Protein AF-A0A258H0X4-F1 (afdb_monomer_lite)

Sequence (156 aa):
MLLQVSTFTLAHTLTLTLAATGLVSVSGEIVEPLIAVSIVVLAIEAILFRQGRSAWRLPVIFAFGLLHGLGFGSQMAGALQTADMSAGLVGITVGVELGHLLVLVATGLVSFVVQLGLKSARSPNLYRPAFVIPVASIIALVGLYWTLERVGLLKA

Foldseek 3Di:
DVLLLVLLLVLLLVLLVCLLVVVDADDLLPLQLVLLVLLLVVLVCLQPDDDDPDPCSSVSSSVSSNSNSNNVNPVNNVVPPPPDPVVVSVVVSVVSSVVVVVCCVVVVVVLVVVQVVCVVVVHNVCSSVVPRNVVSVVSNVVSVVSSCCSNPVDPD

Secondary structure (DSSP, 8-state):
-HHHHHHHHHHHHHHHHHHHTTSS---HHHHHHHHHHHHHHHHHHHHHS-----TTHHHHHHHHHHHHHHHHHHHHHHHTTSS-HHHHHHHHHHHHHHHHHHHHHHHHHHHHHHHHHHHHTT-GGGHIIIIIHHHHHHHHHHHHHHHHHHTTSS--

Radius of gyration: 18.0 Å; chains: 1; bounding box: 41×29×48 Å

Structure (mmCIF, N/CA/C/O backbone):
data_AF-A0A258H0X4-F1
#
_entry.id   AF-A0A258H0X4-F1
#
loop_
_atom_site.group_PDB
_atom_site.id
_atom_site.type_symbol
_atom_site.label_atom_id
_atom_site.label_alt_id
_atom_site.label_comp_id
_atom_site.label_asym_id
_atom_site.label_entity_id
_atom_site.label_seq_id
_atom_site.pdbx_PDB_ins_code
_atom_site.Cartn_x
_atom_site.Cartn_y
_atom_site.Cartn_z
_atom_site.occupancy
_atom_site.B_iso_or_equiv
_atom_site.auth_seq_id
_atom_site.auth_comp_id
_atom_site.auth_asym_id
_atom_site.auth_atom_id
_atom_site.pdbx_PDB_model_num
ATOM 1 N N . MET A 1 1 ? 2.650 -5.853 12.096 1.00 77.19 1 MET A N 1
ATOM 2 C CA . MET A 1 1 ? 2.736 -4.752 11.120 1.00 77.19 1 MET A CA 1
ATOM 3 C C . MET A 1 1 ? 4.113 -4.708 10.484 1.00 77.19 1 MET A C 1
ATOM 5 O O . MET A 1 1 ? 4.162 -4.920 9.289 1.00 77.19 1 MET A O 1
ATOM 9 N N . LEU A 1 2 ? 5.213 -4.616 11.243 1.00 83.94 2 LEU A N 1
ATOM 10 C CA . LEU A 1 2 ? 6.573 -4.664 10.668 1.00 83.94 2 LEU A CA 1
ATOM 11 C C . LEU A 1 2 ? 6.830 -5.880 9.762 1.00 83.94 2 LEU A C 1
ATOM 13 O O . LEU A 1 2 ? 7.169 -5.701 8.606 1.00 83.94 2 LEU A O 1
ATOM 17 N N . LEU A 1 3 ? 6.535 -7.103 10.225 1.00 88.75 3 LEU A N 1
ATOM 18 C CA . LEU A 1 3 ? 6.699 -8.307 9.392 1.00 88.75 3 LEU A CA 1
ATOM 19 C C . LEU A 1 3 ? 5.912 -8.243 8.070 1.00 88.75 3 LEU A C 1
ATOM 21 O O . LEU A 1 3 ? 6.368 -8.762 7.061 1.00 88.75 3 LEU A O 1
ATOM 25 N N . GLN A 1 4 ? 4.737 -7.607 8.070 1.00 90.00 4 GLN A N 1
ATOM 26 C CA . GLN A 1 4 ? 3.921 -7.442 6.865 1.00 90.00 4 GLN A CA 1
ATOM 27 C C . GLN A 1 4 ? 4.574 -6.457 5.894 1.00 90.00 4 GLN A C 1
ATOM 29 O O . GLN A 1 4 ? 4.675 -6.768 4.714 1.00 90.00 4 GLN A O 1
ATOM 34 N N . VAL A 1 5 ? 5.067 -5.324 6.408 1.00 89.81 5 VAL A N 1
ATOM 35 C CA . VAL A 1 5 ? 5.822 -4.336 5.625 1.00 89.81 5 VAL A CA 1
ATOM 36 C C . VAL A 1 5 ? 7.060 -4.987 5.016 1.00 89.81 5 VAL A C 1
ATOM 38 O O . VAL A 1 5 ? 7.194 -4.996 3.801 1.00 89.81 5 VAL A O 1
ATOM 41 N N . SER A 1 6 ? 7.890 -5.656 5.820 1.00 90.38 6 SER A N 1
ATOM 42 C CA . SER A 1 6 ? 9.104 -6.305 5.315 1.00 90.38 6 SER A CA 1
ATOM 43 C C . SER A 1 6 ? 8.806 -7.431 4.317 1.00 90.38 6 SER A C 1
ATOM 45 O O . SER A 1 6 ? 9.534 -7.587 3.342 1.00 90.38 6 SER A O 1
ATOM 47 N N . THR A 1 7 ? 7.721 -8.195 4.514 1.00 93.44 7 THR A N 1
ATOM 48 C CA . THR A 1 7 ? 7.283 -9.230 3.554 1.00 93.44 7 THR A CA 1
ATOM 49 C C . THR A 1 7 ? 6.882 -8.607 2.218 1.00 93.44 7 THR A C 1
ATOM 51 O O . THR A 1 7 ? 7.262 -9.122 1.168 1.00 93.44 7 THR A O 1
ATOM 54 N N . PHE A 1 8 ? 6.133 -7.501 2.253 1.00 94.19 8 PHE A N 1
ATOM 55 C CA . PHE A 1 8 ? 5.755 -6.763 1.053 1.00 94.19 8 PHE A CA 1
ATOM 56 C C . PHE A 1 8 ? 6.988 -6.200 0.345 1.00 94.19 8 PHE A C 1
ATOM 58 O O . PHE A 1 8 ? 7.147 -6.443 -0.845 1.00 94.19 8 PHE A O 1
ATOM 65 N N . THR A 1 9 ? 7.873 -5.502 1.066 1.00 92.62 9 THR A N 1
ATOM 66 C CA . THR A 1 9 ? 9.083 -4.889 0.500 1.00 92.62 9 THR A CA 1
ATOM 67 C C . THR A 1 9 ? 9.983 -5.940 -0.142 1.00 92.62 9 THR A C 1
ATOM 69 O O . THR A 1 9 ? 10.420 -5.756 -1.272 1.00 92.62 9 THR A O 1
ATOM 72 N N . LEU A 1 10 ? 10.197 -7.085 0.515 1.00 93.12 10 LEU A N 1
ATOM 73 C CA . LEU A 1 10 ? 11.003 -8.174 -0.043 1.00 93.12 10 LEU A CA 1
ATOM 74 C C . LEU A 1 10 ? 10.417 -8.698 -1.360 1.00 93.12 10 LEU A C 1
ATOM 76 O O . LEU A 1 10 ? 11.139 -8.819 -2.350 1.00 93.12 10 LEU A O 1
ATOM 80 N N . ALA A 1 11 ? 9.115 -8.994 -1.383 1.00 95.31 11 ALA A N 1
ATOM 81 C CA . ALA A 1 11 ? 8.437 -9.470 -2.585 1.00 95.31 11 ALA A CA 1
ATOM 82 C C . ALA A 1 11 ? 8.456 -8.420 -3.705 1.00 95.31 11 ALA A C 1
ATOM 84 O O . ALA A 1 11 ? 8.756 -8.733 -4.855 1.00 95.31 11 ALA A O 1
ATOM 85 N N . HIS A 1 12 ? 8.193 -7.165 -3.348 1.00 93.75 12 HIS A N 1
ATOM 86 C CA . HIS A 1 12 ? 8.198 -6.029 -4.254 1.00 93.75 12 HIS A CA 1
ATOM 87 C C . HIS A 1 12 ? 9.553 -5.849 -4.928 1.00 93.75 12 HIS A C 1
ATOM 89 O O . HIS A 1 12 ? 9.623 -5.893 -6.157 1.00 93.75 12 HIS A O 1
ATOM 95 N N . THR A 1 13 ? 10.627 -5.730 -4.144 1.00 91.25 13 THR A N 1
ATOM 96 C CA . THR A 1 13 ? 11.992 -5.577 -4.657 1.00 91.25 13 THR A CA 1
ATOM 97 C C . THR A 1 13 ? 12.378 -6.747 -5.557 1.00 91.25 13 THR A C 1
ATOM 99 O O . THR A 1 13 ? 12.949 -6.518 -6.618 1.00 91.25 13 THR A O 1
ATOM 102 N N . LEU A 1 14 ? 12.000 -7.985 -5.208 1.00 93.19 14 LEU A N 1
ATOM 103 C CA . LEU A 1 14 ? 12.260 -9.154 -6.053 1.00 93.19 14 LEU A CA 1
ATOM 104 C C . LEU A 1 14 ? 11.653 -8.990 -7.455 1.00 93.19 14 LEU A C 1
ATOM 106 O O . LEU A 1 14 ? 12.364 -9.079 -8.455 1.00 93.19 14 LEU A O 1
ATOM 110 N N . THR A 1 15 ? 10.351 -8.720 -7.549 1.00 93.19 15 THR A N 1
ATOM 111 C CA . THR A 1 15 ? 9.685 -8.533 -8.851 1.00 93.19 15 THR A CA 1
ATOM 112 C C . THR A 1 15 ? 10.103 -7.269 -9.577 1.00 93.19 15 THR A C 1
ATOM 114 O O . THR A 1 15 ? 10.175 -7.280 -10.801 1.00 93.19 15 THR A O 1
ATOM 117 N N . LEU A 1 16 ? 10.427 -6.205 -8.843 1.00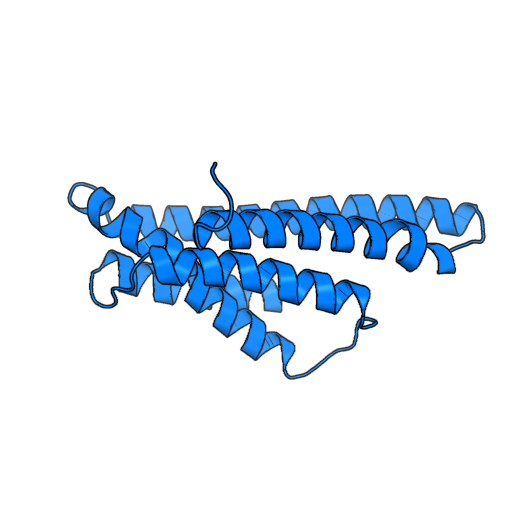 90.31 16 LEU A N 1
ATOM 118 C CA . LEU A 1 16 ? 10.951 -4.973 -9.410 1.00 90.31 16 LEU A CA 1
ATOM 119 C C . LEU A 1 16 ? 12.287 -5.228 -10.109 1.00 90.31 16 LEU A C 1
ATOM 121 O O . LEU A 1 16 ? 12.462 -4.812 -11.247 1.00 90.31 16 LEU A O 1
ATOM 125 N N . THR A 1 17 ? 13.210 -5.949 -9.465 1.00 88.31 17 THR A N 1
ATOM 126 C CA . THR A 1 17 ? 14.499 -6.323 -10.060 1.00 88.31 17 THR A CA 1
ATOM 127 C C . THR A 1 17 ? 14.312 -7.219 -11.281 1.00 88.31 17 THR A C 1
ATOM 129 O O . THR A 1 17 ? 14.945 -6.989 -12.312 1.00 88.31 17 THR A O 1
ATOM 132 N N . LEU A 1 18 ? 13.422 -8.211 -11.206 1.00 90.81 18 LEU A N 1
ATOM 133 C CA . LEU A 1 18 ? 13.123 -9.085 -12.344 1.00 90.81 18 LEU A CA 1
ATOM 134 C C . LEU A 1 18 ? 12.541 -8.306 -13.532 1.00 90.81 18 LEU A C 1
ATOM 136 O O . LEU A 1 18 ? 12.913 -8.564 -14.674 1.00 90.81 18 LEU A O 1
ATOM 140 N N . ALA A 1 19 ? 11.669 -7.333 -13.270 1.00 88.94 19 ALA A N 1
ATOM 141 C CA . ALA A 1 19 ? 11.085 -6.500 -14.312 1.00 88.94 19 ALA A CA 1
ATOM 142 C C . ALA A 1 19 ? 12.069 -5.462 -14.873 1.00 88.94 19 ALA A C 1
ATOM 144 O O . ALA A 1 19 ? 12.170 -5.304 -16.086 1.00 88.94 19 ALA A O 1
ATOM 145 N N . ALA A 1 20 ? 12.869 -4.824 -14.017 1.00 84.88 20 ALA A N 1
ATOM 146 C CA . ALA A 1 20 ? 13.889 -3.854 -14.417 1.00 84.88 20 ALA A CA 1
ATOM 147 C C . ALA A 1 20 ? 15.013 -4.474 -15.267 1.00 84.88 20 ALA A C 1
ATOM 149 O O . ALA A 1 20 ? 15.539 -3.816 -16.160 1.00 84.88 20 ALA A O 1
ATOM 150 N N . THR A 1 21 ? 15.365 -5.739 -15.017 1.00 84.94 21 THR A N 1
ATOM 151 C CA . THR A 1 21 ? 16.351 -6.497 -15.816 1.00 84.94 21 THR A CA 1
ATOM 152 C C . THR A 1 21 ? 15.767 -7.082 -17.104 1.00 84.94 21 THR A C 1
ATOM 154 O O . THR A 1 21 ? 16.498 -7.674 -17.895 1.00 84.94 21 THR A O 1
ATOM 157 N N . GLY A 1 22 ? 14.455 -6.946 -17.323 1.00 84.44 22 GLY A N 1
ATOM 158 C CA . GLY A 1 22 ? 13.754 -7.514 -18.473 1.00 84.44 22 GLY A CA 1
ATOM 159 C C . GLY A 1 22 ? 13.531 -9.02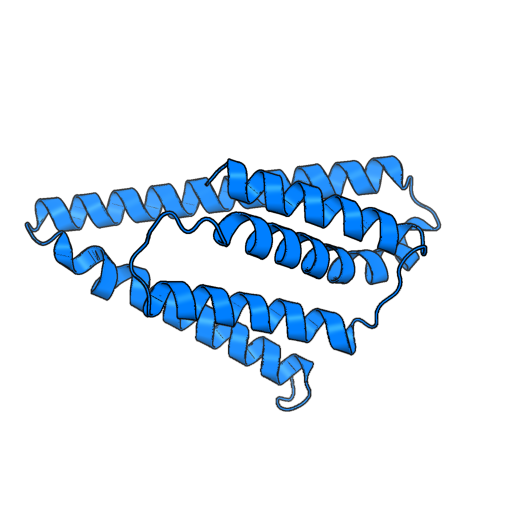9 -18.406 1.00 84.44 22 GLY A C 1
ATOM 160 O O . GLY A 1 22 ? 13.014 -9.599 -19.363 1.00 84.44 22 GLY A O 1
ATOM 161 N N . LEU A 1 23 ? 13.877 -9.692 -17.294 1.00 87.94 23 LEU A N 1
ATOM 162 C CA . LEU A 1 23 ? 13.629 -11.128 -17.098 1.00 87.94 23 LEU A CA 1
ATOM 163 C C . LEU A 1 23 ? 12.135 -11.452 -16.978 1.00 87.94 23 LEU A C 1
ATOM 165 O O . LEU A 1 23 ? 11.709 -12.550 -17.330 1.00 87.94 23 LEU A O 1
ATOM 169 N N . VAL A 1 24 ? 11.339 -10.505 -16.477 1.00 90.38 24 VAL A N 1
ATOM 170 C CA . VAL A 1 24 ? 9.878 -10.600 -16.411 1.00 90.38 24 VAL A CA 1
ATOM 171 C C . VAL A 1 24 ? 9.278 -9.352 -17.043 1.00 90.38 24 VAL A C 1
ATOM 173 O O . VAL A 1 24 ? 9.620 -8.239 -16.670 1.00 90.38 24 VAL A O 1
ATOM 176 N N . SER A 1 25 ? 8.347 -9.520 -17.976 1.00 86.31 25 SER A N 1
ATOM 177 C CA . SER A 1 25 ? 7.623 -8.401 -18.579 1.00 86.31 25 SER A CA 1
ATOM 178 C C . SER A 1 25 ? 6.140 -8.727 -18.628 1.00 86.31 25 SER A C 1
ATOM 180 O O . SER A 1 25 ? 5.736 -9.758 -19.164 1.00 86.31 25 SER A O 1
ATOM 182 N N . VAL A 1 26 ? 5.333 -7.859 -18.023 1.00 89.50 26 VAL A N 1
ATOM 183 C CA . VAL A 1 26 ? 3.872 -7.953 -18.012 1.00 89.50 26 VAL A CA 1
ATOM 184 C C . VAL A 1 26 ? 3.325 -6.580 -18.383 1.00 89.50 26 VAL A C 1
ATOM 186 O O . VAL A 1 26 ? 3.849 -5.564 -17.928 1.00 89.50 26 VAL A O 1
ATOM 189 N N . SER A 1 27 ? 2.283 -6.545 -19.218 1.00 90.00 27 SER A N 1
ATOM 190 C CA . SER A 1 27 ? 1.672 -5.287 -19.657 1.00 90.00 27 SER A CA 1
ATOM 191 C C . SER A 1 27 ? 1.131 -4.481 -18.472 1.00 90.00 27 SER A C 1
ATOM 193 O O . SER A 1 27 ? 0.403 -5.017 -17.629 1.00 90.00 27 SER A O 1
ATOM 195 N N . GLY A 1 28 ? 1.438 -3.179 -18.440 1.00 88.06 28 GLY A N 1
ATOM 196 C CA . GLY A 1 28 ? 0.872 -2.235 -17.471 1.00 88.06 28 GLY A CA 1
ATOM 197 C C . GLY A 1 28 ? -0.657 -2.178 -17.535 1.00 88.06 28 GLY A C 1
ATOM 198 O O . GLY A 1 28 ? -1.302 -2.076 -16.496 1.00 88.06 28 GLY A O 1
ATOM 199 N N . GLU A 1 29 ? -1.241 -2.401 -18.718 1.00 89.75 29 GLU A N 1
ATOM 200 C CA . GLU A 1 29 ? -2.698 -2.491 -18.917 1.00 89.75 29 GLU A CA 1
ATOM 201 C C . GLU A 1 29 ? -3.349 -3.610 -18.092 1.00 89.75 29 GLU A C 1
ATOM 203 O O . GLU A 1 29 ? -4.540 -3.556 -17.811 1.00 89.75 29 GLU A O 1
ATOM 208 N N . ILE A 1 30 ? -2.578 -4.626 -17.691 1.00 91.56 30 ILE A N 1
ATOM 209 C CA . ILE A 1 30 ? -3.046 -5.719 -16.833 1.00 91.56 30 ILE A CA 1
ATOM 210 C C . ILE A 1 30 ? -2.643 -5.458 -15.380 1.00 91.56 30 ILE A C 1
ATOM 212 O O . ILE A 1 30 ? -3.449 -5.627 -14.465 1.00 91.56 30 ILE A O 1
ATOM 216 N N . VAL A 1 31 ? -1.393 -5.053 -15.150 1.00 93.56 31 VAL A N 1
ATOM 217 C CA . VAL A 1 31 ? -0.839 -4.911 -13.798 1.00 93.56 31 VAL A CA 1
ATOM 218 C C . VAL A 1 31 ? -1.474 -3.746 -13.040 1.00 93.56 31 VAL A C 1
ATOM 220 O O . VAL A 1 31 ? -1.819 -3.904 -11.870 1.00 93.56 31 VAL A O 1
ATOM 223 N N . GLU A 1 32 ? -1.666 -2.593 -13.679 1.00 92.69 32 GLU A N 1
ATOM 224 C CA . GLU A 1 32 ? -2.180 -1.394 -13.011 1.00 92.69 32 GLU A CA 1
ATOM 225 C C . GLU A 1 32 ? -3.624 -1.554 -12.502 1.00 92.69 32 GLU A C 1
ATOM 227 O O . GLU A 1 32 ? -3.859 -1.251 -11.326 1.00 92.69 32 GLU A O 1
ATOM 232 N N . PRO A 1 33 ? -4.588 -2.096 -13.283 1.00 94.50 33 PRO A N 1
ATOM 233 C CA . PRO A 1 33 ? -5.905 -2.421 -12.742 1.00 94.50 33 PRO A CA 1
ATOM 234 C C . PRO A 1 33 ? -5.845 -3.418 -11.583 1.00 94.50 33 PRO A C 1
ATOM 236 O O . PRO A 1 33 ? -6.571 -3.260 -10.605 1.00 94.50 33 PRO A O 1
ATOM 239 N N . LEU A 1 34 ? -4.979 -4.436 -11.650 1.00 95.56 34 LEU A N 1
ATOM 240 C CA . LEU A 1 34 ? -4.856 -5.426 -10.576 1.00 95.56 34 LEU A CA 1
ATOM 241 C C . LEU A 1 34 ? -4.306 -4.808 -9.284 1.00 95.56 34 LEU A C 1
ATOM 243 O O . LEU A 1 34 ? -4.771 -5.152 -8.194 1.00 95.56 34 LEU A O 1
ATOM 247 N N . ILE A 1 35 ? -3.356 -3.875 -9.392 1.00 94.94 35 ILE A N 1
ATOM 248 C CA . ILE A 1 35 ? -2.880 -3.077 -8.256 1.00 94.94 35 ILE A CA 1
ATOM 249 C C . ILE A 1 35 ? -4.054 -2.298 -7.650 1.00 94.94 35 ILE A C 1
ATOM 251 O O . ILE A 1 35 ? -4.296 -2.410 -6.447 1.00 94.94 35 ILE A O 1
ATOM 255 N N . ALA A 1 36 ? -4.840 -1.585 -8.462 1.00 95.44 36 ALA A N 1
ATOM 256 C CA . ALA A 1 36 ? -5.998 -0.831 -7.978 1.00 95.44 36 ALA A CA 1
ATOM 257 C C . ALA A 1 36 ? -7.050 -1.736 -7.302 1.00 95.44 36 ALA A C 1
ATOM 259 O O . ALA A 1 36 ? -7.514 -1.437 -6.199 1.00 95.44 36 ALA A O 1
ATOM 260 N N . VAL A 1 37 ? -7.354 -2.897 -7.892 1.00 96.50 37 VAL A N 1
ATOM 261 C CA . VAL A 1 37 ? -8.264 -3.901 -7.315 1.00 96.50 37 VAL A CA 1
ATOM 262 C C . VAL A 1 37 ? -7.752 -4.409 -5.969 1.00 96.50 37 VAL A C 1
ATOM 264 O O . VAL A 1 37 ? -8.542 -4.570 -5.039 1.00 96.50 37 VAL A O 1
ATOM 267 N N . SER A 1 38 ? -6.445 -4.632 -5.814 1.00 95.31 38 SER A N 1
ATOM 268 C CA . SER A 1 38 ? -5.882 -5.103 -4.542 1.00 95.31 38 SER A CA 1
ATOM 269 C C . SER A 1 38 ? -6.132 -4.121 -3.385 1.00 95.31 38 SER A C 1
ATOM 271 O O . SER A 1 38 ? -6.437 -4.548 -2.268 1.00 95.31 38 SER A O 1
ATOM 273 N N . ILE A 1 39 ? -6.106 -2.810 -3.664 1.00 94.81 39 ILE A N 1
ATOM 274 C CA . ILE A 1 39 ? -6.431 -1.749 -2.698 1.00 94.81 39 ILE A CA 1
ATOM 275 C C . ILE A 1 39 ? -7.903 -1.844 -2.288 1.00 94.81 39 ILE A C 1
ATOM 277 O O . ILE A 1 39 ? -8.215 -1.804 -1.095 1.00 94.81 39 ILE A O 1
ATOM 281 N N . VAL A 1 40 ? -8.805 -2.032 -3.257 1.00 97.06 40 VAL A N 1
ATOM 282 C CA . VAL A 1 40 ? -10.243 -2.215 -3.001 1.00 97.06 40 VAL A CA 1
ATOM 283 C C . VAL A 1 40 ? -10.486 -3.447 -2.135 1.00 97.06 40 VAL A C 1
ATOM 285 O O . VAL A 1 40 ? -11.216 -3.369 -1.148 1.00 97.06 40 VAL A O 1
ATOM 288 N N . VAL A 1 41 ? -9.843 -4.573 -2.454 1.00 94.00 41 VAL A N 1
ATOM 289 C CA . VAL A 1 41 ? -9.975 -5.825 -1.697 1.00 94.00 41 VAL A CA 1
ATOM 290 C C . VAL A 1 41 ? -9.564 -5.635 -0.237 1.00 94.00 41 VAL A C 1
ATOM 292 O O . VAL A 1 41 ? -10.320 -6.019 0.656 1.00 94.00 41 VAL A O 1
ATOM 295 N N . LEU A 1 42 ? -8.416 -5.002 0.035 1.00 92.00 42 LEU A N 1
ATOM 296 C CA . LEU A 1 42 ? -7.975 -4.745 1.412 1.00 92.00 42 LEU A CA 1
ATOM 297 C C . LEU A 1 42 ? -8.873 -3.750 2.152 1.00 92.00 42 LEU A C 1
ATOM 299 O O . LEU A 1 42 ? -9.114 -3.907 3.351 1.00 92.00 42 LEU A O 1
ATOM 303 N N . ALA A 1 43 ? -9.390 -2.740 1.455 1.00 94.25 43 ALA A N 1
ATOM 304 C CA . ALA A 1 43 ? -10.325 -1.786 2.034 1.00 94.25 43 ALA A CA 1
ATOM 305 C C . ALA A 1 43 ? -11.651 -2.462 2.425 1.00 94.25 43 ALA A C 1
ATOM 307 O O . ALA A 1 43 ? -12.142 -2.274 3.539 1.00 94.25 43 ALA A O 1
ATOM 308 N N . ILE A 1 44 ? -12.188 -3.325 1.558 1.00 94.31 44 ILE A N 1
ATOM 309 C CA . ILE A 1 44 ? -13.378 -4.133 1.849 1.00 94.31 44 ILE A CA 1
ATOM 310 C C . ILE A 1 44 ? -13.107 -5.105 3.002 1.00 94.31 44 ILE A C 1
ATOM 312 O O . ILE A 1 44 ? -13.933 -5.210 3.910 1.00 94.31 44 ILE A O 1
ATOM 316 N N . GLU A 1 45 ? -11.947 -5.771 3.028 1.00 91.19 45 GLU A N 1
ATOM 317 C CA . GLU A 1 45 ? -11.555 -6.646 4.142 1.00 91.19 45 GLU A CA 1
ATOM 318 C C . GLU A 1 45 ? -11.596 -5.883 5.478 1.00 91.19 45 GLU A C 1
ATOM 320 O O . GLU A 1 45 ? -12.150 -6.383 6.460 1.00 91.19 45 GLU A O 1
ATOM 325 N N . ALA A 1 46 ? -11.084 -4.647 5.510 1.00 90.56 46 ALA A N 1
ATOM 326 C CA . ALA A 1 46 ? -11.091 -3.798 6.702 1.00 90.56 46 ALA A CA 1
ATOM 327 C C . ALA A 1 46 ? -12.508 -3.403 7.163 1.00 90.56 46 ALA A C 1
ATOM 329 O O . ALA A 1 46 ? -12.755 -3.288 8.370 1.00 90.56 46 ALA A O 1
ATOM 330 N N . ILE A 1 47 ? -13.450 -3.227 6.230 1.00 93.06 47 ILE A N 1
ATOM 331 C CA . ILE A 1 47 ? -14.860 -2.915 6.521 1.00 93.06 47 ILE A CA 1
ATOM 332 C C . ILE A 1 47 ? -15.592 -4.148 7.058 1.00 93.06 47 ILE A C 1
ATOM 334 O O . ILE A 1 47 ? -16.275 -4.066 8.087 1.00 93.06 47 ILE A O 1
ATOM 338 N N . LEU A 1 48 ? -15.439 -5.295 6.394 1.00 90.69 48 LEU A N 1
ATOM 339 C CA . LEU A 1 48 ? -16.223 -6.500 6.666 1.00 90.69 48 LEU A CA 1
ATOM 340 C C . LEU A 1 48 ? -15.702 -7.288 7.868 1.00 90.69 48 LEU A C 1
ATOM 342 O O . LEU A 1 48 ? -16.492 -7.738 8.698 1.00 90.69 48 LEU A O 1
ATOM 346 N N . PHE A 1 49 ? -14.385 -7.414 8.015 1.00 86.56 49 PHE A N 1
ATOM 347 C CA . PHE A 1 49 ? -13.792 -8.280 9.029 1.00 86.56 49 PHE A CA 1
ATOM 348 C C . PHE A 1 49 ? -13.188 -7.477 10.185 1.00 86.56 49 PHE A C 1
ATOM 350 O O . PHE A 1 49 ? -12.557 -6.430 10.019 1.00 86.56 49 PHE A O 1
ATOM 357 N N . ARG A 1 50 ? -13.393 -7.965 11.413 1.00 75.62 50 ARG A N 1
ATOM 358 C CA . ARG A 1 50 ? -12.640 -7.491 12.582 1.00 75.62 50 ARG A CA 1
ATOM 359 C C . ARG A 1 50 ? -11.270 -8.165 12.572 1.00 75.62 50 ARG A C 1
ATOM 361 O O . ARG A 1 50 ? -11.170 -9.350 12.274 1.00 75.62 50 ARG A O 1
ATOM 368 N N . GLN A 1 51 ? -10.225 -7.400 12.884 1.00 67.00 51 GLN A N 1
ATOM 369 C CA . GLN A 1 51 ? -8.841 -7.874 12.853 1.00 67.00 51 GLN A CA 1
ATOM 370 C C . GLN A 1 51 ? -8.661 -9.166 13.663 1.00 67.00 51 GLN A C 1
ATOM 372 O O . GLN A 1 51 ? -8.935 -9.206 14.860 1.00 67.00 51 GLN A O 1
ATOM 377 N N . GLY A 1 52 ? -8.140 -10.196 12.997 1.00 58.34 52 GLY A N 1
ATOM 378 C CA . GLY A 1 52 ? -7.670 -11.444 13.588 1.00 58.34 52 GLY A CA 1
ATOM 379 C C . GLY A 1 52 ? -6.341 -11.856 12.952 1.00 58.34 52 GLY A C 1
ATOM 380 O O . GLY A 1 52 ? -6.046 -11.494 11.810 1.00 58.34 52 GLY A O 1
ATOM 381 N N . ARG A 1 53 ? -5.503 -12.593 13.688 1.00 58.25 53 ARG A N 1
ATOM 382 C CA . ARG A 1 53 ? -4.256 -13.164 13.155 1.00 58.25 53 ARG A CA 1
ATOM 383 C C . ARG A 1 53 ? -4.595 -14.329 12.221 1.00 58.25 53 ARG A C 1
ATOM 385 O O . ARG A 1 53 ? -4.636 -15.473 12.651 1.00 58.25 53 ARG A O 1
ATOM 392 N N . SER A 1 54 ? -4.868 -14.026 10.955 1.00 72.31 54 SER A N 1
ATOM 393 C CA . SER A 1 54 ? -5.040 -15.043 9.916 1.00 72.31 54 SER A CA 1
ATOM 394 C C . SER A 1 54 ? -3.678 -15.458 9.365 1.00 72.31 54 SER A C 1
ATOM 396 O O . SER A 1 54 ? -2.902 -14.604 8.927 1.00 72.31 54 SER A O 1
ATOM 398 N N . ALA A 1 55 ? -3.397 -16.764 9.360 1.00 82.25 55 ALA A N 1
ATOM 399 C CA . ALA A 1 55 ? -2.185 -17.333 8.765 1.00 82.25 55 ALA A CA 1
ATOM 400 C C . ALA A 1 55 ? -2.032 -16.962 7.274 1.00 82.25 55 ALA A C 1
ATOM 402 O O . ALA A 1 55 ? -0.919 -16.840 6.773 1.00 82.25 55 ALA A O 1
ATOM 403 N N . TRP A 1 56 ? -3.147 -16.683 6.593 1.00 85.88 56 TRP A N 1
ATOM 404 C CA . TRP A 1 56 ? -3.194 -16.301 5.181 1.00 85.88 56 TRP A CA 1
ATOM 405 C C . TRP A 1 56 ? -2.704 -14.883 4.890 1.00 85.88 56 TRP A C 1
ATOM 407 O O . TRP A 1 56 ? -2.397 -14.561 3.745 1.00 85.88 56 TRP A O 1
ATOM 417 N N . ARG A 1 57 ? -2.588 -14.024 5.910 1.00 87.88 57 ARG A N 1
ATOM 418 C CA . ARG A 1 57 ? -2.268 -12.609 5.698 1.00 87.88 57 ARG A CA 1
ATOM 419 C C . ARG A 1 57 ? -0.862 -12.396 5.132 1.00 87.88 57 ARG A C 1
ATOM 421 O O . ARG A 1 57 ? -0.695 -11.532 4.282 1.00 87.88 57 ARG A O 1
ATOM 428 N N . LEU A 1 58 ? 0.139 -13.164 5.571 1.00 91.94 58 LEU A N 1
ATOM 429 C CA . LEU A 1 58 ? 1.505 -13.026 5.046 1.00 91.94 58 LEU A CA 1
ATOM 430 C C . LEU A 1 58 ? 1.622 -13.489 3.583 1.00 91.94 58 LEU A C 1
ATOM 432 O O . LEU A 1 58 ? 2.128 -12.699 2.789 1.00 91.94 58 LEU A O 1
ATOM 436 N N . PRO A 1 59 ? 1.110 -14.674 3.185 1.00 94.19 59 PRO A N 1
ATOM 437 C CA . PRO A 1 59 ? 1.067 -15.067 1.775 1.00 94.19 59 PRO A CA 1
ATOM 438 C C . PRO A 1 59 ? 0.364 -14.052 0.865 1.00 94.19 59 PRO A C 1
ATOM 440 O O . PRO A 1 59 ? 0.875 -13.739 -0.206 1.00 94.19 59 PRO A O 1
ATOM 443 N N . VAL A 1 60 ? -0.774 -13.492 1.295 1.00 92.50 60 VAL A N 1
ATOM 444 C CA . VAL A 1 60 ? -1.506 -12.475 0.515 1.00 92.50 60 VAL A CA 1
ATOM 445 C C . VAL A 1 60 ? -0.671 -11.207 0.332 1.00 92.50 60 VAL A C 1
ATOM 447 O O . VAL A 1 60 ? -0.569 -10.684 -0.772 1.00 92.50 60 VAL A O 1
ATOM 450 N N . ILE A 1 61 ? -0.026 -10.732 1.399 1.00 93.81 61 ILE A N 1
ATOM 451 C CA . ILE A 1 61 ? 0.817 -9.530 1.349 1.00 93.81 61 ILE A CA 1
ATOM 452 C C . ILE A 1 61 ? 2.064 -9.756 0.493 1.00 93.81 61 ILE A C 1
ATOM 454 O O . ILE A 1 61 ? 2.464 -8.859 -0.243 1.00 93.81 61 ILE A O 1
ATOM 458 N N . PHE A 1 62 ? 2.642 -10.957 0.541 1.00 95.38 62 PHE A N 1
ATOM 459 C CA . PHE A 1 62 ? 3.725 -11.349 -0.354 1.00 95.38 62 PHE A CA 1
ATOM 460 C C . PHE A 1 62 ? 3.272 -11.287 -1.820 1.00 95.38 62 PHE A C 1
ATOM 462 O O . PHE A 1 62 ? 3.923 -10.637 -2.631 1.00 95.38 62 PHE A O 1
ATOM 469 N N . ALA A 1 63 ? 2.116 -11.873 -2.151 1.00 96.06 63 ALA A N 1
ATOM 470 C CA . ALA A 1 63 ? 1.557 -11.829 -3.503 1.00 96.06 63 ALA A CA 1
ATOM 471 C C . ALA A 1 63 ? 1.273 -10.394 -3.980 1.00 96.06 63 ALA A C 1
ATOM 473 O O . ALA A 1 63 ? 1.559 -10.055 -5.128 1.00 96.06 63 ALA A O 1
ATOM 474 N N . PHE A 1 64 ? 0.766 -9.526 -3.102 1.00 95.31 64 PHE A N 1
ATOM 475 C CA . PHE A 1 64 ? 0.590 -8.111 -3.427 1.00 95.31 64 PHE A CA 1
ATOM 476 C C . PHE A 1 64 ? 1.919 -7.396 -3.649 1.00 95.31 64 PHE A C 1
ATOM 478 O O . PHE A 1 64 ? 2.008 -6.622 -4.598 1.00 95.31 64 PHE A O 1
ATOM 485 N N . GLY A 1 65 ? 2.952 -7.683 -2.854 1.00 94.75 65 GLY A N 1
ATOM 486 C CA . GLY A 1 65 ? 4.292 -7.144 -3.084 1.00 94.75 65 GLY A CA 1
ATOM 487 C C . GLY A 1 65 ? 4.813 -7.510 -4.473 1.00 94.75 65 GLY A C 1
ATOM 488 O O . GLY A 1 65 ? 5.194 -6.610 -5.222 1.00 94.75 65 GLY A O 1
ATOM 489 N N . LEU A 1 66 ? 4.712 -8.791 -4.859 1.00 95.19 66 LEU A N 1
ATOM 490 C CA . LEU A 1 66 ? 5.080 -9.262 -6.202 1.00 95.19 66 LEU A CA 1
ATOM 491 C C . LEU A 1 66 ? 4.344 -8.473 -7.300 1.00 95.19 66 LEU A C 1
ATOM 493 O O . LEU A 1 66 ? 4.947 -7.963 -8.241 1.00 95.19 66 LEU A O 1
ATOM 497 N N . LEU A 1 67 ? 3.023 -8.338 -7.171 1.00 95.12 67 LEU A N 1
ATOM 498 C CA . LEU A 1 67 ? 2.203 -7.622 -8.147 1.00 95.12 67 LEU A CA 1
ATOM 499 C C . LEU A 1 67 ? 2.607 -6.143 -8.270 1.00 95.12 67 LEU A C 1
ATOM 501 O O . LEU A 1 67 ? 2.723 -5.622 -9.376 1.00 95.12 67 LEU A O 1
ATOM 505 N N . HIS A 1 68 ? 2.857 -5.467 -7.148 1.00 92.62 68 HIS A N 1
ATOM 506 C CA . HIS A 1 68 ? 3.213 -4.047 -7.150 1.00 92.62 68 HIS A CA 1
ATOM 507 C C . HIS A 1 68 ? 4.607 -3.792 -7.736 1.00 92.62 68 HIS A C 1
ATOM 509 O O . HIS A 1 68 ? 4.831 -2.734 -8.323 1.00 92.62 68 HIS A O 1
ATOM 515 N N . GLY A 1 69 ? 5.548 -4.734 -7.598 1.00 91.44 69 GLY A N 1
ATOM 516 C CA . GLY A 1 69 ? 6.888 -4.593 -8.182 1.00 91.44 69 GLY A CA 1
ATOM 517 C C . GLY A 1 69 ? 6.873 -4.618 -9.708 1.00 91.44 69 GLY A C 1
ATOM 518 O O . GLY A 1 69 ? 7.634 -3.889 -10.344 1.00 91.44 69 GLY A O 1
ATOM 519 N N . LEU A 1 70 ? 5.943 -5.374 -10.300 1.00 91.19 70 LEU A N 1
ATOM 520 C CA . LEU A 1 70 ? 5.741 -5.405 -11.752 1.00 91.19 70 LEU A CA 1
ATOM 521 C C . LEU A 1 70 ? 5.269 -4.056 -12.310 1.00 91.19 70 LEU A C 1
ATOM 523 O O . LEU A 1 70 ? 5.661 -3.693 -13.416 1.00 91.19 70 LEU A O 1
ATOM 527 N N . GLY A 1 71 ? 4.461 -3.308 -11.548 1.00 83.06 71 GLY A N 1
ATOM 528 C CA . GLY A 1 71 ? 3.894 -2.032 -11.996 1.00 83.06 71 GLY A CA 1
ATOM 529 C C . GLY A 1 71 ? 4.959 -0.967 -12.254 1.00 83.06 71 GLY A C 1
ATOM 530 O O . GLY A 1 71 ? 4.891 -0.261 -13.253 1.00 83.06 71 GLY A O 1
ATOM 531 N N . PHE A 1 72 ? 5.975 -0.888 -11.390 1.00 72.88 72 PHE A N 1
ATOM 532 C CA . PHE A 1 72 ? 7.081 0.069 -11.524 1.00 72.88 72 PHE A CA 1
ATOM 533 C C . PHE A 1 72 ? 8.222 -0.437 -12.416 1.00 72.88 72 PHE A C 1
ATOM 535 O O . PHE A 1 72 ? 8.871 0.357 -13.100 1.00 72.88 72 PHE A O 1
ATOM 542 N N . GLY A 1 73 ? 8.480 -1.747 -12.433 1.00 70.62 73 GLY A N 1
ATOM 543 C CA . GLY A 1 73 ? 9.633 -2.307 -13.138 1.00 70.62 73 GLY A CA 1
ATOM 544 C C . GLY A 1 73 ? 9.574 -2.160 -14.657 1.00 70.62 73 GLY A C 1
ATOM 545 O O . GLY A 1 73 ? 10.603 -1.898 -15.278 1.00 70.62 73 GLY A O 1
ATOM 546 N N . SER A 1 74 ? 8.381 -2.237 -15.253 1.00 66.00 74 SER A N 1
ATOM 547 C CA . SER A 1 74 ? 8.186 -2.025 -16.695 1.00 66.00 74 SER A CA 1
ATOM 548 C C . SER A 1 74 ? 8.495 -0.584 -17.127 1.00 66.00 74 SER A C 1
ATOM 550 O O . SER A 1 74 ? 9.051 -0.369 -18.201 1.00 66.00 74 SER A O 1
ATOM 552 N N . GLN A 1 75 ? 8.218 0.400 -16.266 1.00 67.69 75 GLN A N 1
ATOM 553 C CA . GLN A 1 75 ? 8.547 1.814 -16.489 1.00 67.69 75 GLN A CA 1
ATOM 554 C C . GLN A 1 75 ? 10.051 2.076 -16.298 1.00 67.69 75 GLN A C 1
ATOM 556 O O . GLN A 1 75 ? 10.667 2.841 -17.041 1.00 67.69 75 GLN A O 1
ATOM 561 N N . MET A 1 76 ? 10.673 1.399 -15.328 1.00 67.12 76 MET A N 1
ATOM 562 C CA . MET A 1 76 ? 12.108 1.510 -15.053 1.00 67.12 76 MET A CA 1
ATOM 563 C C . MET A 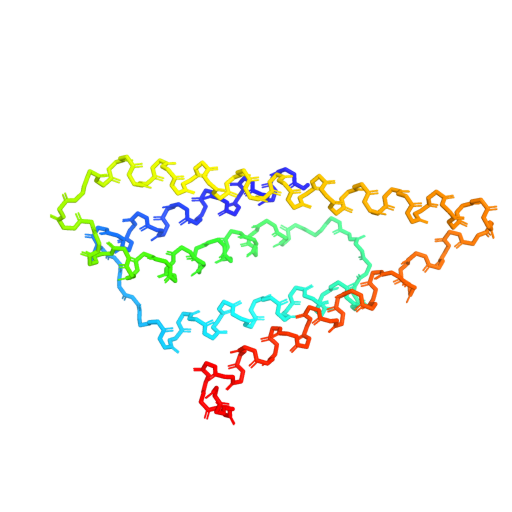1 76 ? 13.005 0.840 -16.087 1.00 67.12 76 MET A C 1
ATOM 565 O O . MET A 1 76 ? 14.128 1.305 -16.273 1.00 67.12 76 MET A O 1
ATOM 569 N N . ALA A 1 77 ? 12.543 -0.212 -16.767 1.00 68.38 77 ALA A N 1
ATOM 570 C CA . ALA A 1 77 ? 13.321 -0.878 -17.813 1.00 68.38 77 ALA A CA 1
ATOM 571 C C . ALA A 1 77 ? 13.780 0.107 -18.911 1.00 68.38 77 ALA A C 1
ATOM 573 O O . ALA A 1 77 ? 14.870 -0.038 -19.463 1.00 68.38 77 ALA A O 1
ATOM 574 N N . GLY A 1 78 ? 12.986 1.152 -19.185 1.00 64.75 78 GLY A N 1
ATOM 575 C CA . GLY A 1 78 ? 13.384 2.257 -20.064 1.00 64.75 78 GLY A CA 1
ATOM 576 C C . GLY A 1 78 ? 14.351 3.252 -19.410 1.00 64.75 78 GLY A C 1
ATOM 577 O O . GLY A 1 78 ? 15.306 3.691 -20.045 1.00 64.75 78 GLY A O 1
ATOM 578 N N . ALA A 1 79 ? 14.141 3.591 -18.135 1.00 64.81 79 ALA A N 1
ATOM 579 C CA . ALA A 1 79 ? 14.924 4.602 -17.416 1.00 64.81 79 ALA A CA 1
ATOM 580 C C . ALA A 1 79 ? 16.340 4.140 -17.011 1.00 64.81 79 ALA A C 1
ATOM 582 O O . ALA A 1 79 ? 17.238 4.964 -16.844 1.00 64.81 79 ALA A O 1
ATOM 583 N N . LEU A 1 80 ? 16.556 2.833 -16.847 1.00 63.31 80 LEU A N 1
ATOM 584 C CA . LEU A 1 80 ? 17.819 2.264 -16.364 1.00 63.31 80 LEU A CA 1
ATOM 585 C C . LEU A 1 80 ? 18.829 1.922 -17.468 1.00 63.31 80 LEU A C 1
ATOM 587 O O . LEU A 1 80 ? 19.905 1.417 -17.163 1.00 63.31 80 LEU A O 1
ATOM 591 N N . GLN A 1 81 ? 18.543 2.234 -18.735 1.00 63.91 81 GLN A N 1
ATOM 592 C CA . GLN A 1 81 ? 19.497 2.000 -19.829 1.00 63.91 81 GLN A CA 1
ATOM 593 C C . GLN A 1 81 ? 20.785 2.832 -19.692 1.00 63.91 81 GLN A C 1
ATOM 595 O O . GLN A 1 81 ? 21.825 2.443 -20.217 1.00 63.91 81 GLN A O 1
ATOM 600 N N . THR A 1 82 ? 20.730 3.962 -18.977 1.00 63.81 82 THR A N 1
ATOM 601 C CA . THR A 1 82 ? 21.858 4.899 -18.810 1.00 63.81 82 THR A CA 1
ATOM 602 C C . THR A 1 82 ? 22.217 5.189 -17.350 1.00 63.81 82 THR A C 1
ATOM 604 O O . THR A 1 82 ? 23.110 5.994 -17.094 1.00 63.81 82 THR A O 1
ATOM 607 N N . ALA A 1 83 ? 21.514 4.585 -16.388 1.00 67.12 83 ALA A N 1
ATOM 608 C CA . ALA A 1 83 ? 21.690 4.827 -14.957 1.00 67.12 83 ALA A CA 1
ATOM 609 C C . ALA A 1 83 ? 22.253 3.585 -14.255 1.00 67.12 83 ALA A C 1
ATOM 611 O O . ALA A 1 83 ? 22.029 2.459 -14.695 1.00 67.12 83 ALA A O 1
ATOM 612 N N . ASP A 1 84 ? 22.961 3.781 -13.139 1.00 80.19 84 ASP A N 1
ATOM 613 C CA . ASP A 1 84 ? 23.412 2.665 -12.305 1.00 80.19 84 ASP A CA 1
ATOM 614 C C . ASP A 1 84 ? 22.195 1.948 -11.700 1.00 80.19 84 ASP A C 1
ATOM 616 O O . ASP A 1 84 ? 21.559 2.415 -10.749 1.00 80.19 84 ASP A O 1
ATOM 620 N N . MET A 1 85 ? 21.870 0.794 -12.281 1.00 78.25 85 MET A N 1
ATOM 621 C CA . MET A 1 85 ? 20.765 -0.064 -11.867 1.00 78.25 85 MET A CA 1
ATOM 622 C C . MET A 1 85 ? 20.853 -0.445 -10.386 1.00 78.25 85 MET A C 1
ATOM 624 O O . MET A 1 85 ? 19.822 -0.526 -9.720 1.00 78.25 85 MET A O 1
ATOM 628 N N . SER A 1 86 ? 22.058 -0.642 -9.847 1.00 81.75 86 SER A N 1
ATOM 629 C CA . SER A 1 86 ? 22.232 -1.018 -8.444 1.00 81.75 86 SER A CA 1
ATOM 630 C C . SER A 1 86 ? 21.838 0.126 -7.507 1.00 81.75 86 SER A C 1
ATOM 632 O O . SER A 1 86 ? 21.047 -0.077 -6.583 1.00 81.75 86 SER A O 1
ATOM 634 N N . ALA A 1 87 ? 22.287 1.347 -7.807 1.00 84.00 87 ALA A N 1
ATOM 635 C CA . ALA A 1 87 ? 21.917 2.545 -7.065 1.00 84.00 87 ALA A CA 1
ATOM 636 C C . ALA A 1 87 ? 20.409 2.832 -7.163 1.00 84.00 87 ALA A C 1
ATOM 638 O O . ALA A 1 87 ? 19.781 3.161 -6.155 1.00 84.00 87 ALA A O 1
ATOM 639 N N . GLY A 1 88 ? 19.807 2.640 -8.343 1.00 82.44 88 GLY A N 1
ATOM 640 C CA . GLY A 1 88 ? 18.363 2.787 -8.550 1.00 82.44 88 GLY A CA 1
ATOM 641 C C . GLY A 1 88 ? 17.532 1.797 -7.726 1.00 82.44 88 GLY A C 1
ATOM 642 O O . GLY A 1 88 ? 16.588 2.196 -7.044 1.00 82.44 88 GLY A O 1
ATOM 643 N N . LEU A 1 89 ? 17.910 0.514 -7.726 1.00 82.69 89 LEU A N 1
ATOM 644 C CA . LEU A 1 89 ? 17.223 -0.529 -6.953 1.00 82.69 89 LEU A CA 1
ATOM 645 C C 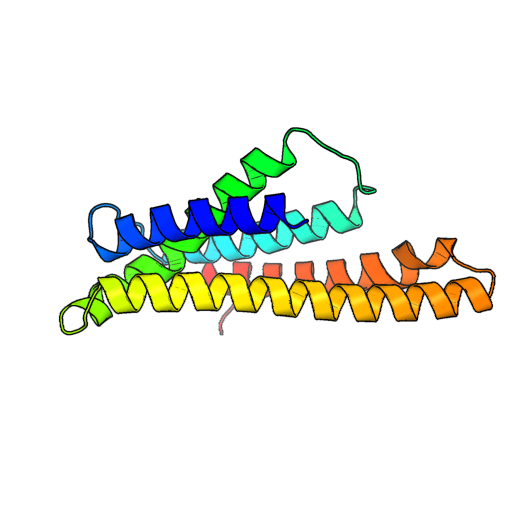. LEU A 1 89 ? 17.340 -0.307 -5.439 1.00 82.69 89 LEU A C 1
ATOM 647 O O . LEU A 1 89 ? 16.354 -0.476 -4.714 1.00 82.69 89 LEU A O 1
ATOM 651 N N . VAL A 1 90 ? 18.517 0.107 -4.958 1.00 86.38 90 VAL A N 1
ATOM 652 C CA . VAL A 1 90 ? 18.717 0.470 -3.546 1.00 86.38 90 VAL A CA 1
ATOM 653 C C . VAL A 1 90 ? 17.871 1.688 -3.186 1.00 86.38 90 VAL A C 1
ATOM 655 O O . VAL A 1 90 ? 17.145 1.646 -2.194 1.00 86.38 90 VAL A O 1
ATOM 658 N N . GLY A 1 91 ? 17.910 2.742 -4.006 1.00 87.12 91 GLY A N 1
ATOM 659 C CA . GLY A 1 91 ? 17.147 3.969 -3.783 1.00 87.12 91 GLY A CA 1
ATOM 660 C C . GLY A 1 91 ? 15.644 3.717 -3.684 1.00 87.12 91 GLY A C 1
ATOM 661 O O . GLY A 1 91 ? 15.001 4.212 -2.761 1.00 87.12 91 GLY A O 1
ATOM 662 N N . ILE A 1 92 ? 15.090 2.886 -4.570 1.00 82.81 92 ILE A N 1
ATOM 663 C CA . ILE A 1 92 ? 13.663 2.541 -4.536 1.00 82.81 92 ILE A CA 1
ATOM 664 C C . ILE A 1 92 ? 13.330 1.662 -3.338 1.00 82.81 92 ILE A C 1
ATOM 666 O O . ILE A 1 92 ? 12.342 1.928 -2.663 1.00 82.81 92 ILE A O 1
ATOM 670 N N . THR A 1 93 ? 14.157 0.666 -3.013 1.00 86.19 93 THR A N 1
ATOM 671 C CA . THR A 1 93 ? 13.909 -0.194 -1.844 1.00 86.19 93 THR A CA 1
ATOM 672 C C . THR A 1 93 ? 13.902 0.623 -0.550 1.00 86.19 93 THR A C 1
ATOM 674 O O . THR A 1 93 ? 12.988 0.491 0.264 1.00 86.19 93 THR A O 1
ATOM 677 N N . VAL A 1 94 ? 14.878 1.521 -0.381 1.00 88.12 94 VAL A N 1
ATOM 678 C CA . VAL A 1 94 ? 14.946 2.428 0.774 1.00 88.12 94 VAL A CA 1
ATOM 679 C C . VAL A 1 94 ? 13.770 3.402 0.769 1.00 88.12 94 VAL A C 1
ATOM 681 O O . VAL A 1 94 ? 13.136 3.593 1.803 1.00 88.12 94 VAL A O 1
ATOM 684 N N . GLY A 1 95 ? 13.436 3.988 -0.383 1.00 89.50 95 GLY A N 1
ATOM 685 C CA . GLY A 1 95 ? 12.300 4.898 -0.522 1.00 89.50 95 GLY A CA 1
ATOM 686 C C . GLY A 1 95 ? 10.964 4.244 -0.162 1.00 89.50 95 GLY A C 1
ATOM 687 O O . GLY A 1 95 ? 10.178 4.834 0.578 1.00 89.50 95 GLY A O 1
ATOM 688 N N . VAL A 1 96 ? 10.726 3.011 -0.618 1.00 88.50 96 VAL A N 1
ATOM 689 C CA . VAL A 1 96 ? 9.519 2.227 -0.309 1.00 88.50 96 VAL A CA 1
ATOM 690 C C . VAL A 1 96 ? 9.447 1.899 1.181 1.00 88.50 96 VAL A C 1
ATOM 692 O O . VAL A 1 96 ? 8.407 2.119 1.802 1.00 88.50 96 VAL A O 1
ATOM 695 N N . GLU A 1 97 ? 10.544 1.439 1.789 1.00 88.25 97 GLU A N 1
ATOM 696 C CA . GLU A 1 97 ? 10.572 1.136 3.224 1.00 88.25 97 GLU A CA 1
ATOM 697 C C . GLU A 1 97 ? 10.327 2.400 4.068 1.00 88.25 97 GLU A C 1
ATOM 699 O O . GLU A 1 97 ? 9.513 2.382 4.994 1.00 88.25 97 GLU A O 1
ATOM 704 N N . LEU A 1 98 ? 10.949 3.531 3.712 1.00 90.62 98 LEU A N 1
ATOM 705 C CA . LEU A 1 98 ? 10.716 4.822 4.369 1.00 90.62 98 LEU A CA 1
ATOM 706 C C . LEU A 1 98 ? 9.274 5.309 4.193 1.00 90.62 98 LEU A C 1
ATOM 708 O O . LEU A 1 98 ? 8.675 5.794 5.154 1.00 90.62 98 LEU A O 1
ATOM 712 N N . GLY A 1 99 ? 8.697 5.149 3.001 1.00 90.56 99 GLY A N 1
ATOM 713 C CA . GLY A 1 99 ? 7.298 5.469 2.728 1.00 90.56 99 GLY A CA 1
ATOM 714 C C . GLY A 1 99 ? 6.345 4.652 3.601 1.00 90.56 99 GLY A C 1
ATOM 715 O O . GLY A 1 99 ? 5.457 5.215 4.246 1.00 90.56 99 GLY A O 1
ATOM 716 N N . HIS A 1 100 ? 6.565 3.339 3.706 1.00 90.62 100 HIS A N 1
ATOM 717 C CA . HIS A 1 100 ? 5.779 2.476 4.588 1.00 90.62 100 HIS A CA 1
ATOM 718 C C . HIS A 1 100 ? 5.918 2.865 6.060 1.00 90.62 100 HIS A C 1
ATOM 720 O O . HIS A 1 100 ? 4.911 2.930 6.768 1.00 90.62 100 HIS A O 1
ATOM 726 N N . LEU A 1 101 ? 7.138 3.144 6.529 1.00 90.19 101 LEU A N 1
ATOM 727 C CA . LEU A 1 101 ? 7.378 3.584 7.903 1.00 90.19 101 LEU A CA 1
ATOM 728 C C . LEU A 1 101 ? 6.677 4.913 8.196 1.00 90.19 101 LEU A C 1
ATOM 730 O O . LEU A 1 101 ? 6.026 5.035 9.234 1.00 90.19 101 LEU A O 1
ATOM 734 N N . LEU A 1 102 ? 6.744 5.877 7.276 1.00 93.94 102 LEU A N 1
ATOM 735 C CA . LEU A 1 102 ? 6.063 7.162 7.406 1.00 93.94 102 LEU A CA 1
ATOM 736 C C . LEU A 1 102 ? 4.548 6.977 7.532 1.00 93.94 102 LEU A C 1
ATOM 738 O O . LEU A 1 102 ? 3.941 7.501 8.467 1.00 93.94 102 LEU A O 1
ATOM 742 N N . VAL A 1 103 ? 3.940 6.198 6.634 1.00 91.19 103 VAL A N 1
ATOM 743 C CA . VAL A 1 103 ? 2.497 5.916 6.672 1.00 91.19 103 VAL A CA 1
ATOM 744 C C . VAL A 1 103 ? 2.122 5.185 7.961 1.00 91.19 103 VAL A C 1
ATOM 746 O O . VAL A 1 103 ? 1.127 5.535 8.596 1.00 91.19 103 VAL A O 1
ATOM 749 N N . LEU A 1 104 ? 2.918 4.207 8.398 1.00 90.12 104 LEU A N 1
ATOM 750 C CA . LEU A 1 104 ? 2.676 3.450 9.627 1.00 90.12 104 LEU A CA 1
ATOM 751 C C . LEU A 1 104 ? 2.727 4.345 10.871 1.00 90.12 104 LEU A C 1
ATOM 753 O O . LEU A 1 104 ? 1.855 4.241 11.735 1.00 90.12 104 LEU A O 1
ATOM 757 N N . VAL A 1 105 ? 3.706 5.246 10.956 1.00 93.31 105 VAL A N 1
ATOM 758 C CA . VAL A 1 105 ? 3.828 6.201 12.066 1.00 93.31 105 VAL A CA 1
ATOM 759 C C . VAL A 1 105 ? 2.686 7.214 12.036 1.00 93.31 105 VAL A C 1
ATOM 761 O O . VAL A 1 105 ? 2.030 7.418 13.058 1.00 93.31 105 VAL A O 1
ATOM 764 N N . ALA A 1 106 ? 2.396 7.810 10.877 1.00 93.25 106 ALA A N 1
ATOM 765 C CA . ALA A 1 106 ? 1.342 8.812 10.736 1.00 93.25 106 ALA A CA 1
ATOM 766 C C . ALA A 1 106 ? -0.039 8.235 11.083 1.00 93.25 106 ALA A C 1
ATOM 768 O O . ALA A 1 106 ? -0.763 8.783 11.915 1.00 93.25 106 ALA A O 1
ATOM 769 N N . THR A 1 107 ? -0.391 7.086 10.503 1.00 90.25 107 THR A N 1
ATOM 770 C CA . THR A 1 107 ? -1.676 6.423 10.775 1.00 90.25 107 THR A CA 1
ATOM 771 C C . THR A 1 107 ? -1.761 5.894 12.206 1.00 90.25 107 THR A C 1
ATOM 773 O O . THR A 1 107 ? -2.836 5.949 12.812 1.00 90.25 107 THR A O 1
ATOM 776 N N . GLY A 1 108 ? -0.641 5.441 12.780 1.00 91.19 108 GLY A N 1
ATOM 777 C CA . GLY A 1 108 ? -0.536 5.053 14.184 1.00 91.19 108 GLY A CA 1
ATOM 778 C C . GLY A 1 108 ? -0.803 6.220 15.133 1.00 91.19 108 GLY A C 1
ATOM 779 O O . GLY A 1 108 ? -1.594 6.077 16.066 1.00 91.19 108 GLY A O 1
ATOM 780 N N . LEU A 1 109 ? -0.222 7.392 14.860 1.00 94.56 109 LEU A N 1
ATOM 781 C CA . LEU A 1 109 ? -0.429 8.606 15.649 1.00 94.56 109 LEU A CA 1
ATOM 782 C C . LEU A 1 109 ? -1.882 9.085 15.580 1.00 94.56 109 LEU A C 1
ATOM 784 O O . LEU A 1 109 ? -2.499 9.317 16.619 1.00 94.56 109 LEU A O 1
ATOM 788 N N . VAL A 1 110 ? -2.460 9.174 14.377 1.00 93.31 110 VAL A N 1
ATOM 789 C CA . VAL A 1 110 ? -3.873 9.555 14.206 1.00 93.31 110 VAL A CA 1
ATOM 790 C C . VAL A 1 110 ? -4.779 8.572 14.947 1.00 93.31 110 VAL A C 1
ATOM 792 O O . VAL A 1 110 ? -5.648 8.980 15.717 1.00 93.31 110 VAL A O 1
ATOM 795 N N . SER A 1 111 ? -4.537 7.269 14.789 1.00 90.81 111 SER A N 1
ATOM 796 C CA . SER A 1 111 ? -5.306 6.230 15.480 1.00 90.81 111 SER A CA 1
ATOM 797 C C . SER A 1 111 ? -5.187 6.325 16.999 1.00 90.81 111 SER A C 1
ATOM 799 O O . SER A 1 111 ? -6.171 6.079 17.696 1.00 90.81 111 SER A O 1
ATOM 801 N N . PHE A 1 112 ? -4.012 6.680 17.518 1.00 93.50 112 PHE A N 1
ATOM 802 C CA . PHE A 1 112 ? -3.784 6.883 18.946 1.00 93.50 112 PHE A CA 1
ATOM 803 C C . PHE A 1 112 ? -4.572 8.086 19.479 1.00 93.50 112 PHE A C 1
ATOM 805 O O . PHE A 1 112 ? -5.300 7.949 20.462 1.00 93.50 112 PHE A O 1
ATOM 812 N N . VAL A 1 113 ? -4.500 9.235 18.799 1.00 94.12 113 VAL A N 1
ATOM 813 C CA . VAL A 1 113 ? -5.219 10.462 19.187 1.00 94.12 113 VAL A CA 1
ATOM 814 C C . VAL A 1 113 ? -6.734 10.246 19.179 1.00 94.12 113 VAL A C 1
ATOM 816 O O . VAL A 1 113 ? -7.409 10.571 20.158 1.00 94.12 113 VAL A O 1
ATOM 819 N N . VAL A 1 114 ? -7.273 9.637 18.118 1.00 92.12 114 VAL A N 1
ATOM 820 C CA . VAL A 1 114 ? -8.713 9.346 17.998 1.00 92.12 114 VAL A CA 1
ATOM 821 C C . VAL A 1 114 ? -9.174 8.415 19.120 1.00 92.12 114 VAL A C 1
ATOM 823 O O . VAL A 1 114 ? -10.193 8.670 19.764 1.00 92.12 114 VAL A O 1
ATOM 826 N N . GLN A 1 115 ? -8.417 7.351 19.404 1.00 90.88 115 GLN A N 1
ATOM 827 C CA . GLN A 1 115 ? -8.751 6.425 20.487 1.00 90.88 115 GLN A CA 1
ATOM 828 C C . GLN A 1 115 ? -8.695 7.092 21.863 1.00 90.88 115 GLN A C 1
ATOM 830 O O . GLN A 1 115 ? -9.550 6.809 22.703 1.00 90.88 115 GLN A O 1
ATOM 835 N N . LEU A 1 116 ? -7.736 7.990 22.099 1.00 93.25 116 LEU A N 1
ATOM 836 C CA . LEU A 1 116 ? -7.633 8.724 23.358 1.00 93.25 116 LEU A CA 1
ATOM 837 C C . LEU A 1 116 ? -8.843 9.649 23.566 1.00 93.25 116 LEU A C 1
ATOM 839 O O . LEU A 1 116 ? -9.445 9.633 24.642 1.00 93.25 116 LEU A O 1
ATOM 843 N N . GLY A 1 117 ? -9.253 10.380 22.524 1.00 91.44 117 GLY A N 1
ATOM 844 C CA . GLY A 1 117 ? -10.453 11.221 22.546 1.00 91.44 117 GLY A CA 1
ATOM 845 C C . GLY A 1 117 ? -11.727 10.416 22.815 1.00 91.44 117 GLY A C 1
ATOM 846 O O . GLY A 1 117 ? -12.505 10.758 23.705 1.00 91.44 117 GLY A O 1
ATOM 847 N N . LEU A 1 118 ? -11.903 9.285 22.125 1.00 91.69 118 LEU A N 1
ATOM 848 C CA . LEU A 1 118 ? -13.055 8.399 22.324 1.00 91.69 118 LEU A CA 1
ATOM 849 C C . LEU A 1 118 ? -13.064 7.731 23.704 1.00 91.69 118 LEU A C 1
ATOM 851 O O . LEU A 1 118 ? -14.132 7.551 24.288 1.00 91.69 118 LEU A O 1
ATOM 855 N N . LYS A 1 119 ? -11.893 7.382 24.252 1.00 91.38 119 LYS A N 1
ATOM 856 C CA . LYS A 1 119 ? -11.772 6.848 25.615 1.00 91.38 119 LYS A CA 1
ATOM 857 C C . LYS A 1 119 ? -12.149 7.902 26.655 1.00 91.38 119 LYS A C 1
ATOM 859 O O . LYS A 1 119 ? -12.874 7.577 27.592 1.00 91.38 119 LYS A O 1
ATOM 864 N N . SER A 1 120 ? -11.712 9.149 26.468 1.00 92.31 120 SER A N 1
ATOM 865 C CA . SER A 1 120 ? -12.107 10.283 27.315 1.00 92.31 120 SER A CA 1
ATOM 866 C C . SER A 1 120 ? -13.626 10.505 27.280 1.00 92.31 120 SER A C 1
ATOM 868 O O . SER A 1 120 ? -14.269 10.616 28.321 1.00 92.31 120 SER A O 1
ATOM 870 N N . ALA A 1 121 ? -14.231 10.404 26.093 1.00 91.44 121 ALA A N 1
ATOM 871 C CA . ALA A 1 121 ? -15.680 10.451 25.884 1.00 91.44 121 ALA A CA 1
ATOM 872 C C . ALA A 1 121 ? -16.433 9.157 26.282 1.00 91.44 121 ALA A C 1
ATOM 874 O O . ALA A 1 121 ? -17.597 8.982 25.918 1.00 91.44 121 ALA A O 1
ATOM 875 N N . ARG A 1 122 ? -15.779 8.216 26.984 1.00 90.00 122 ARG A N 1
ATOM 876 C CA . ARG A 1 122 ? -16.322 6.908 27.415 1.00 90.00 122 ARG A CA 1
ATOM 877 C C . ARG A 1 122 ? -16.970 6.073 26.295 1.00 90.00 122 ARG A C 1
ATOM 879 O O . ARG A 1 122 ? -17.806 5.217 26.567 1.00 90.00 122 ARG A O 1
ATOM 886 N N . SER A 1 123 ? -16.547 6.272 25.047 1.00 91.75 123 SER A N 1
ATOM 887 C CA . SER A 1 123 ? -17.140 5.658 23.849 1.00 91.75 123 SER A CA 1
ATOM 888 C C . SER A 1 123 ? -16.114 4.928 22.957 1.00 91.75 123 SER A C 1
ATOM 890 O O . SER A 1 123 ? -16.111 5.117 21.739 1.00 91.75 123 SER A O 1
ATOM 892 N N . PRO A 1 124 ? -15.238 4.054 23.500 1.00 85.25 124 PRO A N 1
ATOM 893 C CA . PRO A 1 124 ? -14.176 3.396 22.723 1.00 85.25 124 PRO A CA 1
ATOM 894 C C . PRO A 1 124 ? -14.709 2.475 21.612 1.00 85.25 124 PRO A C 1
ATOM 896 O O . PRO A 1 124 ? -14.055 2.284 20.588 1.00 85.25 124 PRO A O 1
ATOM 899 N N . ASN A 1 125 ? -15.929 1.950 21.771 1.00 89.56 125 ASN A N 1
ATOM 900 C CA . ASN A 1 125 ? -16.582 1.087 20.782 1.00 89.56 125 ASN A CA 1
ATOM 901 C C . ASN A 1 125 ? -16.894 1.809 19.460 1.00 89.56 125 ASN A C 1
ATOM 903 O O . ASN A 1 125 ? -17.112 1.145 18.445 1.00 89.56 125 ASN A O 1
ATOM 907 N N . LEU A 1 126 ? -16.879 3.148 19.452 1.00 91.06 126 LEU A N 1
ATOM 908 C CA . LEU A 1 126 ? -17.125 3.949 18.256 1.00 91.06 126 LEU A CA 1
ATOM 909 C C . LEU A 1 126 ? -15.910 4.058 17.332 1.00 91.06 126 LEU A C 1
ATOM 911 O O . LEU A 1 126 ? -16.082 4.458 16.189 1.00 91.06 126 LEU A O 1
ATOM 915 N N . TYR A 1 127 ? -14.707 3.650 17.753 1.00 90.12 127 TYR A N 1
ATOM 916 C CA . TYR A 1 127 ? -13.505 3.780 16.918 1.00 90.12 127 TYR A CA 1
ATOM 917 C C . TYR A 1 127 ? -13.671 3.111 15.545 1.00 90.12 127 TYR A C 1
ATOM 919 O O . TYR A 1 127 ? -13.378 3.701 14.509 1.00 90.12 127 TYR A O 1
ATOM 927 N N . ARG A 1 128 ? -14.215 1.890 15.503 1.00 90.75 128 ARG A N 1
ATOM 928 C CA . ARG A 1 128 ? -14.421 1.187 14.231 1.00 90.75 128 ARG A CA 1
ATOM 929 C C . ARG A 1 128 ? -15.491 1.847 13.341 1.00 90.75 128 ARG A C 1
ATOM 931 O O . ARG A 1 128 ? -15.158 2.150 12.199 1.00 90.75 128 ARG A O 1
ATOM 938 N N . PRO A 1 129 ? -16.738 2.071 13.801 1.00 92.50 129 PRO A N 1
ATOM 939 C CA . PRO A 1 129 ? -17.772 2.680 12.960 1.00 92.50 129 PRO A CA 1
ATOM 940 C C . PRO A 1 129 ? -17.533 4.161 12.642 1.00 92.50 129 PRO A C 1
ATOM 942 O O . PRO A 1 129 ? -17.937 4.597 11.573 1.00 92.50 129 PRO A O 1
ATOM 945 N N . ALA A 1 130 ? -16.875 4.926 13.518 1.00 89.94 130 ALA A N 1
ATOM 946 C CA . ALA A 1 130 ? -16.663 6.361 13.315 1.00 89.94 130 ALA A CA 1
ATOM 947 C C . ALA A 1 130 ? -15.350 6.699 12.594 1.00 89.94 130 ALA A C 1
ATOM 949 O O . ALA A 1 130 ? -15.247 7.773 12.013 1.00 89.94 130 ALA A O 1
ATOM 950 N N . PHE A 1 131 ? -14.347 5.814 12.629 1.00 90.88 131 PHE A N 1
ATOM 951 C CA . PHE A 1 131 ? -13.035 6.086 12.036 1.00 90.88 131 PHE A CA 1
ATOM 952 C C . PHE A 1 131 ? -12.622 5.028 11.009 1.00 90.88 131 PHE A C 1
ATOM 954 O O . PHE A 1 131 ? -12.431 5.353 9.842 1.00 90.88 131 PHE A O 1
ATOM 961 N N . VAL A 1 132 ? -12.540 3.752 11.401 1.00 92.19 132 VAL A N 1
ATOM 962 C CA . VAL A 1 132 ? -12.018 2.693 10.511 1.00 92.19 132 VAL A CA 1
ATOM 963 C C . VAL A 1 132 ? -12.899 2.486 9.278 1.00 92.19 132 VAL A C 1
ATOM 965 O O . VAL A 1 132 ? -12.382 2.467 8.166 1.00 92.19 132 VAL A O 1
ATOM 968 N N . ILE A 1 133 ? -14.215 2.334 9.461 1.00 94.31 133 ILE A N 1
ATOM 969 C CA . ILE A 1 133 ? -15.143 2.070 8.353 1.00 94.31 133 ILE A CA 1
ATOM 970 C C . ILE A 1 133 ? -15.189 3.253 7.372 1.00 94.31 133 ILE A C 1
ATOM 972 O O . ILE A 1 133 ? -14.981 3.005 6.190 1.00 94.31 133 ILE A O 1
ATOM 976 N N . PRO A 1 134 ? -15.385 4.518 7.797 1.00 95.06 134 PRO A N 1
ATOM 977 C CA . PRO A 1 134 ? -15.390 5.649 6.869 1.00 95.06 134 PRO A CA 1
ATOM 978 C C . PRO A 1 134 ? -14.086 5.796 6.081 1.00 95.06 134 PRO A C 1
ATOM 980 O O . PRO A 1 134 ? -14.127 5.960 4.864 1.00 95.06 134 PRO A O 1
ATOM 983 N N . VAL A 1 135 ? -12.930 5.676 6.746 1.00 94.50 135 VAL A N 1
ATOM 984 C CA . VAL A 1 135 ? -11.620 5.760 6.080 1.00 94.50 135 VAL A CA 1
ATOM 985 C C . VAL A 1 135 ? -11.454 4.628 5.066 1.00 94.50 135 VAL A C 1
ATOM 987 O O . VAL A 1 135 ? -11.078 4.882 3.924 1.00 94.50 135 VAL A O 1
ATOM 990 N N . ALA A 1 136 ? -11.783 3.390 5.442 1.00 95.50 136 ALA A N 1
ATOM 991 C CA . ALA A 1 136 ? -11.715 2.255 4.529 1.00 95.50 136 ALA A CA 1
ATOM 992 C C . ALA A 1 136 ? -12.694 2.400 3.351 1.00 95.50 136 ALA A C 1
ATOM 994 O O . ALA A 1 136 ? -12.327 2.091 2.224 1.00 95.50 136 ALA A O 1
ATOM 995 N N . SER A 1 137 ? -13.898 2.936 3.568 1.00 97.06 137 SER A N 1
ATOM 996 C CA . SER A 1 137 ? -14.856 3.211 2.491 1.00 97.06 137 SER A CA 1
ATOM 997 C C . SER A 1 137 ? -14.321 4.238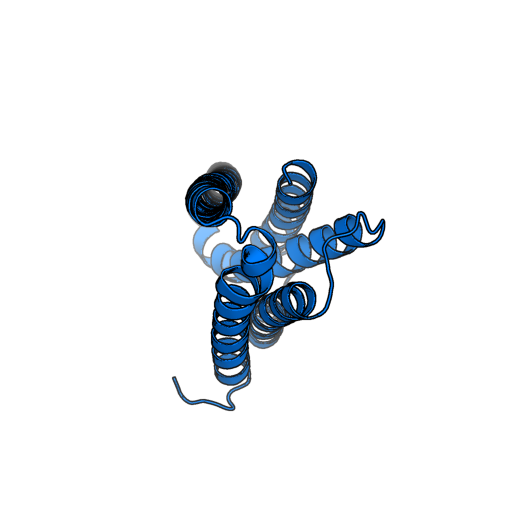 1.495 1.00 97.06 137 SER A C 1
ATOM 999 O O . SER A 1 137 ? -14.468 4.045 0.292 1.00 97.06 137 SER A O 1
ATOM 1001 N N . ILE A 1 138 ? -13.654 5.29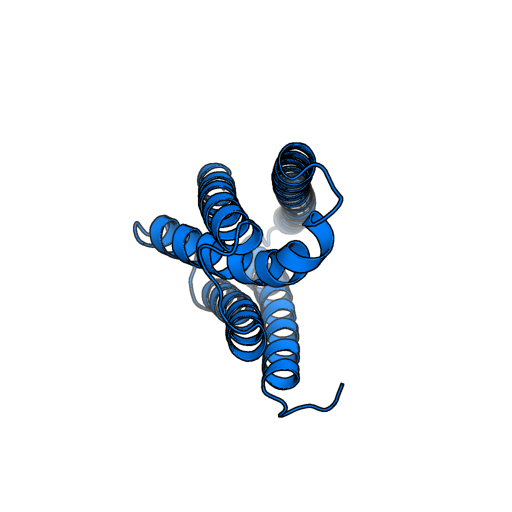6 1.967 1.00 97.19 138 ILE A N 1
ATOM 1002 C CA . ILE A 1 138 ? -13.005 6.280 1.087 1.00 97.19 138 ILE A CA 1
ATOM 1003 C C . ILE A 1 138 ? -11.906 5.605 0.260 1.00 97.19 138 ILE A C 1
ATOM 1005 O O . ILE A 1 138 ? -11.873 5.774 -0.956 1.00 97.19 138 ILE A O 1
ATOM 1009 N N . ILE A 1 139 ? -11.049 4.796 0.889 1.00 96.50 139 ILE A N 1
ATOM 1010 C CA . ILE A 1 139 ? -9.989 4.054 0.185 1.00 96.50 139 ILE A CA 1
ATOM 1011 C C . ILE A 1 139 ? -10.591 3.104 -0.861 1.00 96.50 139 ILE A C 1
ATOM 1013 O O . ILE A 1 139 ? -10.097 3.048 -1.984 1.00 96.50 139 ILE A O 1
ATOM 1017 N N . ALA A 1 140 ? -11.674 2.397 -0.527 1.00 97.31 140 ALA A N 1
ATOM 1018 C CA . ALA A 1 140 ? -12.367 1.509 -1.457 1.00 97.31 140 ALA A CA 1
ATOM 1019 C C . ALA A 1 140 ? -12.938 2.274 -2.660 1.00 97.31 140 ALA A C 1
ATOM 1021 O O . ALA A 1 140 ? -12.799 1.815 -3.789 1.00 97.31 140 ALA A O 1
ATOM 1022 N N . LEU A 1 141 ? -13.544 3.444 -2.436 1.00 97.50 141 LEU A N 1
ATOM 1023 C CA . LEU A 1 141 ? -14.090 4.285 -3.505 1.00 97.50 141 LEU A CA 1
ATOM 1024 C C . LEU A 1 141 ? -12.992 4.832 -4.423 1.00 97.50 141 LEU A C 1
ATOM 1026 O O . LEU A 1 141 ? -13.144 4.777 -5.640 1.00 97.50 141 LEU A O 1
ATOM 1030 N N . VAL A 1 142 ? -11.880 5.309 -3.858 1.00 97.19 142 VAL A N 1
ATOM 1031 C CA . VAL A 1 142 ? -10.726 5.786 -4.639 1.00 97.19 142 VAL A CA 1
ATOM 1032 C C . VAL A 1 142 ? -10.101 4.641 -5.439 1.00 97.19 142 VAL A C 1
ATOM 1034 O O . VAL A 1 142 ? -9.852 4.788 -6.633 1.00 97.19 142 VAL A O 1
ATOM 1037 N N . GLY A 1 143 ? -9.906 3.475 -4.820 1.00 96.12 143 GLY A N 1
ATOM 1038 C CA . GLY A 1 143 ? -9.391 2.293 -5.512 1.00 96.12 143 GLY A CA 1
ATOM 1039 C C . GLY A 1 143 ? -10.325 1.815 -6.627 1.00 96.12 143 GLY A C 1
ATOM 1040 O O . GLY A 1 143 ? -9.862 1.434 -7.701 1.00 96.12 143 GLY A O 1
ATOM 1041 N N . LEU A 1 144 ? -11.643 1.878 -6.410 1.00 96.75 144 LEU A N 1
ATOM 1042 C CA . LEU A 1 144 ? -12.634 1.528 -7.423 1.00 96.75 144 LEU A CA 1
ATOM 1043 C C . LEU A 1 144 ? -12.607 2.526 -8.582 1.00 96.75 144 LEU A C 1
ATOM 1045 O O . LEU A 1 144 ? -12.611 2.103 -9.733 1.00 96.75 144 LEU A O 1
ATOM 1049 N N . TYR A 1 145 ? -12.524 3.824 -8.287 1.00 97.00 145 TYR A N 1
ATOM 1050 C CA . TYR A 1 145 ? -12.363 4.865 -9.299 1.00 97.00 145 TYR A CA 1
ATOM 1051 C C . TYR A 1 145 ? -11.144 4.587 -10.189 1.00 97.00 145 TYR A C 1
ATOM 1053 O O . TYR A 1 145 ? -11.298 4.477 -11.404 1.00 97.00 145 TYR A O 1
ATOM 1061 N N . TRP A 1 146 ? -9.965 4.358 -9.600 1.00 95.50 146 TRP A N 1
ATOM 1062 C CA . TRP A 1 146 ? -8.754 4.039 -10.366 1.00 95.50 146 TRP A CA 1
ATOM 1063 C C . TRP A 1 146 ? -8.851 2.720 -11.125 1.00 95.50 146 TRP A C 1
ATOM 1065 O O . TRP A 1 146 ? -8.341 2.615 -12.236 1.00 95.50 146 TRP A O 1
ATOM 1075 N N . THR A 1 147 ? -9.531 1.718 -10.564 1.00 95.75 147 THR A N 1
ATOM 1076 C CA . THR A 1 147 ? -9.786 0.460 -11.276 1.00 95.75 147 THR A CA 1
ATOM 1077 C C . THR A 1 147 ? -10.579 0.732 -12.550 1.00 95.75 147 THR A C 1
ATOM 1079 O O . THR A 1 147 ? -10.165 0.308 -13.624 1.00 95.75 147 THR A O 1
ATOM 1082 N N . LEU A 1 148 ? -11.692 1.465 -12.441 1.00 95.94 148 LEU A N 1
ATOM 1083 C CA . LEU A 1 148 ? -12.574 1.788 -13.565 1.00 95.94 148 LEU A CA 1
ATOM 1084 C C . LEU A 1 148 ? -11.888 2.674 -14.613 1.00 95.94 148 LEU A C 1
ATOM 1086 O O . LEU A 1 148 ? -12.098 2.475 -15.809 1.00 95.94 148 LEU A O 1
ATOM 1090 N N . GLU A 1 149 ? -11.057 3.617 -14.173 1.00 95.25 149 GLU A N 1
ATOM 1091 C CA . GLU A 1 149 ? -10.208 4.434 -15.043 1.00 95.25 149 GLU A CA 1
ATOM 1092 C C . GLU A 1 149 ? -9.240 3.553 -15.846 1.00 95.25 149 GLU A C 1
ATOM 1094 O O . GLU A 1 149 ? -9.166 3.656 -17.068 1.00 95.25 149 GLU A O 1
ATOM 1099 N N . ARG A 1 150 ? -8.539 2.624 -15.185 1.00 92.44 150 ARG A N 1
ATOM 1100 C CA . ARG A 1 150 ? -7.515 1.783 -15.821 1.00 92.44 150 ARG A CA 1
ATOM 1101 C C . ARG A 1 150 ? -8.066 0.690 -16.730 1.00 92.44 150 ARG A C 1
ATOM 1103 O O . ARG A 1 150 ? -7.367 0.286 -17.652 1.00 92.44 150 ARG A O 1
ATOM 1110 N N . VAL A 1 151 ? -9.308 0.246 -16.531 1.00 94.19 151 VAL A N 1
ATOM 1111 C CA . VAL A 1 151 ? -9.989 -0.661 -17.477 1.00 94.19 151 VAL A CA 1
ATOM 1112 C C . VAL A 1 151 ? -10.735 0.079 -18.598 1.00 94.19 151 VAL A C 1
ATOM 1114 O O . VAL A 1 151 ? -11.423 -0.554 -19.396 1.00 94.19 151 VAL A O 1
ATOM 1117 N N . GLY A 1 152 ? -10.631 1.412 -18.662 1.00 91.56 152 GLY A N 1
ATOM 1118 C CA . GLY A 1 152 ? -11.224 2.228 -19.726 1.00 91.56 152 GLY A CA 1
ATOM 1119 C C . GLY A 1 152 ? -12.738 2.441 -19.616 1.00 91.56 152 GLY A C 1
ATOM 1120 O O . GLY A 1 152 ? -13.368 2.862 -20.586 1.00 91.56 152 GLY A O 1
ATOM 1121 N N . LEU A 1 153 ? -13.340 2.160 -18.455 1.00 92.38 153 LEU A N 1
ATOM 1122 C CA . LEU A 1 153 ? -14.768 2.401 -18.203 1.00 92.38 153 LEU A CA 1
ATOM 1123 C C . LEU A 1 153 ? -15.053 3.856 -17.807 1.00 92.38 153 LEU A C 1
ATOM 1125 O O . LEU A 1 153 ? -16.158 4.349 -18.037 1.00 92.38 153 LEU A O 1
ATOM 1129 N N . LEU A 1 154 ? -14.066 4.546 -17.233 1.00 91.56 154 LEU A N 1
ATOM 1130 C CA . LEU A 1 154 ? -14.100 5.986 -16.986 1.00 91.56 154 LEU A CA 1
ATOM 1131 C C . LEU A 1 154 ? -13.077 6.682 -17.882 1.00 91.56 154 LEU A C 1
ATOM 1133 O O . LEU A 1 154 ? -11.983 6.170 -18.104 1.00 91.56 154 LEU A O 1
ATOM 1137 N N . LYS A 1 155 ? -13.438 7.863 -18.385 1.00 77.44 155 LYS A N 1
ATOM 1138 C CA . LYS A 1 155 ? -12.488 8.757 -19.050 1.00 77.44 155 LYS A CA 1
ATOM 1139 C C . LYS A 1 155 ? -11.822 9.615 -17.977 1.00 77.44 155 LYS A C 1
ATOM 1141 O O . LYS A 1 155 ? -12.542 10.271 -17.225 1.00 77.44 155 LYS A O 1
ATOM 1146 N N . ALA A 1 156 ? -10.494 9.549 -17.907 1.00 62.16 156 ALA A N 1
ATOM 1147 C CA . ALA A 1 156 ? -9.666 10.460 -17.120 1.00 62.16 156 ALA A CA 1
ATOM 1148 C C . ALA A 1 156 ? -9.592 11.840 -17.784 1.00 62.16 156 ALA A C 1
ATOM 1150 O O . ALA A 1 156 ? -9.578 11.881 -19.039 1.00 62.16 156 ALA A O 1
#

pLDDT: mean 88.31, std 9.02, range [58.25, 97.5]